Protein AF-A0A6N8UY18-F1 (afdb_monomer)

pLDDT: mean 70.01, std 21.35, range [33.84, 92.75]

Structure (mmCIF, N/CA/C/O backbone):
data_AF-A0A6N8UY18-F1
#
_entry.id   AF-A0A6N8UY18-F1
#
loop_
_atom_site.group_PDB
_atom_site.id
_atom_site.type_symbol
_atom_site.label_atom_id
_atom_site.label_alt_id
_atom_site.label_comp_id
_atom_site.label_asym_id
_atom_site.label_entity_id
_atom_site.label_seq_id
_atom_site.pdbx_PDB_ins_code
_atom_site.Cartn_x
_atom_site.Cartn_y
_atom_site.Cartn_z
_atom_site.occupancy
_atom_site.B_iso_or_equiv
_atom_site.auth_seq_id
_atom_site.auth_comp_id
_atom_site.auth_asym_id
_atom_site.auth_atom_id
_atom_site.pdbx_PDB_model_num
ATOM 1 N N . MET A 1 1 ? 55.815 10.291 -84.482 1.00 40.25 1 MET A N 1
ATOM 2 C CA . MET A 1 1 ? 55.968 9.717 -83.125 1.00 40.25 1 MET A CA 1
ATOM 3 C C . MET A 1 1 ? 55.122 10.526 -82.150 1.00 40.25 1 MET A C 1
ATOM 5 O O . MET A 1 1 ? 54.886 11.699 -82.401 1.00 40.25 1 MET A O 1
ATOM 9 N N . LYS A 1 2 ? 54.547 9.838 -81.160 1.00 37.25 2 LYS A N 1
ATOM 10 C CA . LYS A 1 2 ? 53.329 10.184 -80.409 1.00 37.25 2 LYS A CA 1
ATOM 11 C C . LYS A 1 2 ? 53.466 11.443 -79.537 1.00 37.25 2 LYS A C 1
ATOM 13 O O . LYS A 1 2 ? 54.399 11.543 -78.752 1.00 37.25 2 LYS A O 1
ATOM 18 N N . TRP A 1 3 ? 52.473 12.327 -79.632 1.00 33.84 3 TRP A N 1
ATOM 19 C CA . TRP A 1 3 ? 52.152 13.343 -78.628 1.00 33.84 3 TRP A CA 1
ATOM 20 C C . TRP A 1 3 ? 51.498 12.660 -77.419 1.00 33.84 3 TRP A C 1
ATOM 22 O O . TRP A 1 3 ? 50.549 11.894 -77.592 1.00 33.84 3 TRP A O 1
ATOM 32 N N . GLN A 1 4 ? 51.976 12.936 -76.207 1.00 40.19 4 GLN A N 1
ATOM 33 C CA . GLN A 1 4 ? 51.221 12.677 -74.982 1.00 40.19 4 GLN A CA 1
ATOM 34 C C . GLN A 1 4 ? 51.176 13.945 -74.141 1.00 40.19 4 GLN A C 1
ATOM 36 O O . GLN A 1 4 ? 52.202 14.439 -73.682 1.00 40.19 4 GLN A O 1
ATOM 41 N N . ALA A 1 5 ? 49.958 14.430 -73.930 1.00 43.47 5 ALA A N 1
ATOM 42 C CA . ALA A 1 5 ? 49.617 15.376 -72.891 1.00 43.47 5 ALA A CA 1
ATOM 43 C C . ALA A 1 5 ? 48.534 14.751 -72.003 1.00 43.47 5 ALA A C 1
ATOM 45 O O . ALA A 1 5 ? 47.598 14.120 -72.495 1.00 43.47 5 ALA A O 1
ATOM 46 N N . SER A 1 6 ? 48.687 15.015 -70.707 1.00 45.38 6 SER A N 1
ATOM 47 C CA . SER A 1 6 ? 47.665 14.981 -69.660 1.00 45.38 6 SER A CA 1
ATOM 48 C C . SER A 1 6 ? 47.263 13.617 -69.095 1.00 45.38 6 SER A C 1
ATOM 50 O O . SER A 1 6 ? 46.459 12.884 -69.664 1.00 45.38 6 SER A O 1
ATOM 52 N N . ARG A 1 7 ? 47.680 13.372 -67.846 1.00 44.38 7 ARG A N 1
ATOM 53 C CA . ARG A 1 7 ? 46.814 12.731 -66.850 1.00 44.38 7 ARG A CA 1
ATOM 54 C C . ARG A 1 7 ? 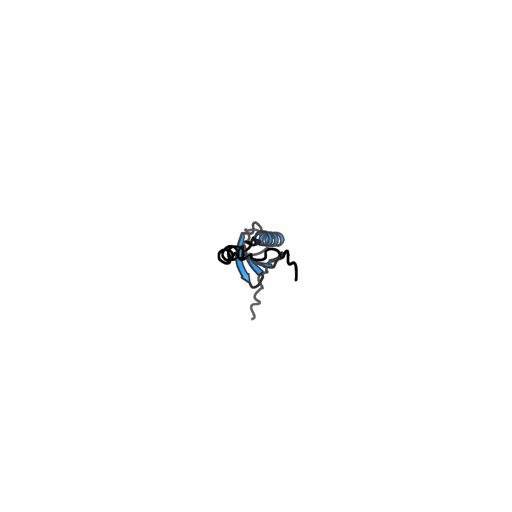47.027 13.337 -65.468 1.00 44.38 7 ARG A C 1
ATOM 56 O O . ARG A 1 7 ? 48.149 13.503 -65.001 1.00 44.38 7 ARG A O 1
ATOM 63 N N . LEU A 1 8 ? 45.888 13.712 -64.897 1.00 42.00 8 LEU A N 1
ATOM 64 C CA . LEU A 1 8 ? 45.685 14.415 -63.647 1.00 42.00 8 LEU A CA 1
ATOM 65 C C . LEU A 1 8 ? 46.149 13.610 -62.423 1.00 42.00 8 LEU A C 1
ATOM 67 O O . LEU A 1 8 ? 45.970 12.398 -62.340 1.00 42.00 8 LEU A O 1
ATOM 71 N N . LEU A 1 9 ? 46.664 14.381 -61.468 1.00 48.88 9 LEU A N 1
ATOM 72 C CA . LEU A 1 9 ? 46.757 14.192 -60.020 1.00 48.88 9 LEU A CA 1
ATOM 73 C C . LEU A 1 9 ? 45.836 13.110 -59.421 1.00 48.88 9 LEU A C 1
ATOM 75 O O . LEU A 1 9 ? 44.626 13.299 -59.333 1.00 48.88 9 LEU A O 1
ATOM 79 N N . LEU A 1 10 ? 46.435 12.052 -58.872 1.00 43.62 10 LEU A N 1
ATOM 80 C CA . LEU A 1 10 ? 45.842 11.232 -57.814 1.00 43.62 10 LEU A CA 1
ATOM 81 C C . LEU A 1 10 ? 46.944 10.882 -56.809 1.00 43.62 10 LEU A C 1
ATOM 83 O O . LEU A 1 10 ? 47.907 10.199 -57.147 1.00 43.62 10 LEU A O 1
ATOM 87 N N . GLY A 1 11 ? 46.820 11.366 -55.576 1.00 36.66 11 GLY A N 1
ATOM 88 C CA . GLY A 1 11 ? 47.833 11.120 -54.550 1.00 36.66 11 GLY A CA 1
ATOM 89 C C . GLY A 1 11 ? 47.464 11.620 -53.160 1.00 36.66 11 GLY A C 1
ATOM 90 O O . GLY A 1 11 ? 48.333 12.084 -52.433 1.00 36.66 11 GLY A O 1
ATOM 91 N N . GLY A 1 12 ? 46.184 11.556 -52.788 1.00 42.41 12 GLY A N 1
ATOM 92 C CA . GLY A 1 12 ? 45.756 11.781 -51.411 1.00 42.41 12 GLY A CA 1
ATOM 93 C C . GLY A 1 12 ? 46.156 10.602 -50.522 1.00 42.41 12 GLY A C 1
ATOM 94 O O . GLY A 1 12 ? 45.657 9.492 -50.691 1.00 42.41 12 GLY A O 1
ATOM 95 N N . ARG A 1 13 ? 47.041 10.841 -49.553 1.00 42.88 13 ARG A N 1
ATOM 96 C CA . ARG A 1 13 ? 47.256 9.961 -48.396 1.00 42.88 13 ARG A CA 1
ATOM 97 C C . ARG A 1 13 ? 47.435 10.826 -47.150 1.00 42.88 13 ARG A C 1
ATOM 99 O O . ARG A 1 13 ? 48.551 11.143 -46.759 1.00 42.88 13 ARG A O 1
ATOM 106 N N . MET A 1 14 ? 46.325 11.194 -46.514 1.00 37.59 14 MET A N 1
ATOM 107 C CA . MET A 1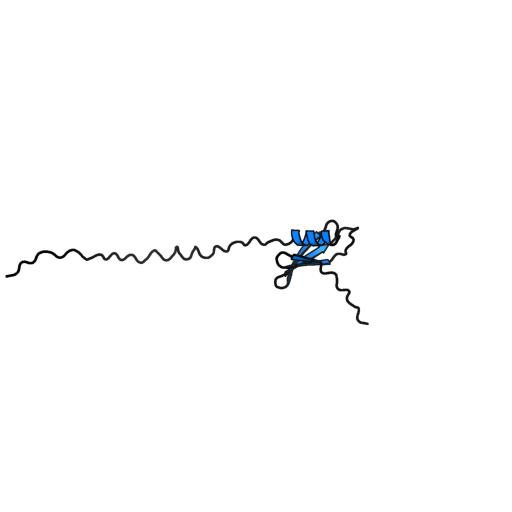 14 ? 46.332 11.596 -45.107 1.00 37.59 14 MET A CA 1
ATOM 108 C C . MET A 1 14 ? 46.005 10.363 -44.266 1.00 37.59 14 MET A C 1
ATOM 110 O O . MET A 1 14 ? 44.910 9.813 -44.339 1.00 37.59 14 MET A O 1
ATOM 114 N N . ARG A 1 15 ? 46.996 9.895 -43.501 1.00 51.34 15 ARG A N 1
ATOM 115 C CA . ARG A 1 15 ? 46.803 8.958 -42.392 1.00 51.34 15 ARG A CA 1
ATOM 116 C C . ARG A 1 15 ? 46.344 9.767 -41.181 1.00 51.34 15 ARG A C 1
ATOM 118 O O . ARG A 1 15 ? 47.160 10.444 -40.569 1.00 51.34 15 ARG A O 1
ATOM 125 N N . THR A 1 16 ? 45.075 9.655 -40.814 1.00 46.94 16 THR A N 1
ATOM 126 C CA . THR A 1 16 ? 44.542 10.146 -39.535 1.00 46.94 16 THR A CA 1
ATOM 127 C C . THR A 1 16 ? 43.570 9.116 -38.962 1.00 46.94 16 THR A C 1
ATOM 129 O O . THR A 1 16 ? 42.362 9.306 -38.937 1.00 46.94 16 THR A O 1
ATOM 132 N N . HIS A 1 17 ? 44.099 7.992 -38.479 1.00 40.56 17 HIS A N 1
ATOM 133 C CA . HIS A 1 17 ? 43.340 7.066 -37.636 1.00 40.56 17 HIS A CA 1
ATOM 134 C C . HIS A 1 17 ? 44.019 7.004 -36.270 1.00 40.56 17 HIS A C 1
ATOM 136 O O . HIS A 1 17 ? 45.015 6.309 -36.105 1.00 40.56 17 HIS A O 1
ATOM 142 N N . GLY A 1 18 ? 43.514 7.784 -35.311 1.00 42.84 18 GLY A N 1
ATOM 143 C CA . GLY A 1 18 ? 44.061 7.786 -33.950 1.00 42.84 18 GLY A CA 1
ATOM 144 C C . GLY A 1 18 ? 43.287 8.559 -32.878 1.00 42.84 18 GLY A C 1
ATOM 145 O O . GLY A 1 18 ? 43.708 8.517 -31.731 1.00 42.84 18 GLY A O 1
ATOM 146 N N . VAL A 1 19 ? 42.181 9.256 -33.186 1.00 48.91 19 VAL A N 1
ATOM 147 C CA . VAL A 1 19 ? 41.498 10.125 -32.189 1.00 48.91 19 VAL A CA 1
ATOM 148 C C . VAL A 1 19 ? 39.964 10.024 -32.229 1.00 48.91 19 VAL A C 1
ATOM 150 O O . VAL A 1 19 ? 39.259 10.945 -31.838 1.00 48.91 19 VAL A O 1
ATOM 153 N N . LEU A 1 20 ? 39.406 8.912 -32.713 1.00 43.38 20 LEU A N 1
ATOM 154 C CA . LEU A 1 20 ? 37.944 8.758 -32.849 1.00 43.38 20 L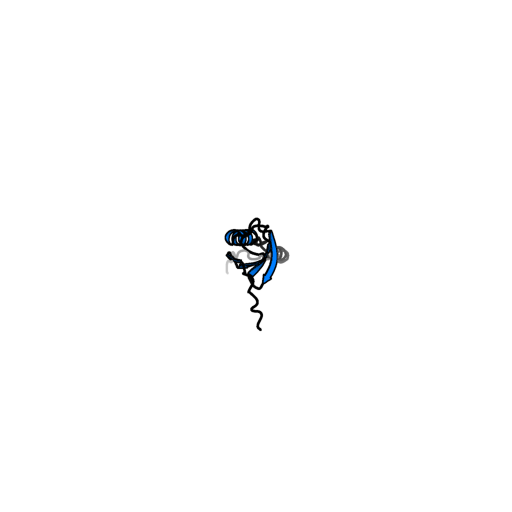EU A CA 1
ATOM 155 C C . LEU A 1 20 ? 37.317 7.718 -31.911 1.00 43.38 20 LEU A C 1
ATOM 157 O O . LEU A 1 20 ? 36.117 7.492 -31.982 1.00 43.38 20 LEU A O 1
ATOM 161 N N . SER A 1 21 ? 38.089 7.122 -30.997 1.00 48.19 21 SER A N 1
ATOM 162 C CA . SER A 1 21 ? 37.626 5.955 -30.228 1.00 48.19 21 SER A CA 1
ATOM 163 C C . SER A 1 21 ? 37.395 6.187 -28.730 1.00 48.19 21 SER A C 1
ATOM 165 O O . SER A 1 21 ? 37.228 5.212 -28.005 1.00 48.19 21 SER A O 1
ATOM 167 N N . LEU A 1 22 ? 37.377 7.439 -28.250 1.00 44.22 22 LEU A N 1
ATOM 168 C CA . LEU A 1 22 ? 37.104 7.731 -26.829 1.00 44.22 22 LEU A CA 1
ATOM 169 C C . LEU A 1 22 ? 35.742 8.403 -26.582 1.00 44.22 22 LEU A C 1
ATOM 171 O O . LEU A 1 22 ? 35.159 8.232 -25.519 1.00 44.22 22 LEU A O 1
ATOM 175 N N . HIS A 1 23 ? 35.181 9.100 -27.575 1.00 47.28 23 HIS A N 1
ATOM 176 C CA . HIS A 1 23 ? 33.909 9.821 -27.415 1.00 47.28 23 HIS A CA 1
ATOM 177 C C . HIS A 1 23 ? 32.664 8.931 -27.546 1.00 47.28 23 HIS A C 1
ATOM 179 O O . HIS A 1 23 ? 31.592 9.312 -27.092 1.00 47.28 23 HIS A O 1
ATOM 185 N N . VAL A 1 24 ? 32.794 7.739 -28.138 1.00 49.75 24 VAL A N 1
ATOM 186 C CA . VAL A 1 24 ? 31.654 6.827 -28.350 1.00 49.75 24 VAL A CA 1
ATOM 187 C C . VAL A 1 24 ? 31.360 5.975 -27.107 1.00 49.75 24 VAL A C 1
ATOM 189 O O . VAL A 1 24 ? 30.236 5.525 -26.922 1.00 49.75 24 VAL A O 1
ATOM 192 N N . VAL A 1 25 ? 32.332 5.795 -26.206 1.00 51.53 25 VAL A N 1
ATOM 193 C CA . VAL A 1 25 ? 32.166 4.936 -25.017 1.00 51.53 25 VAL A CA 1
ATOM 194 C C . VAL A 1 25 ? 31.427 5.655 -23.878 1.00 51.53 25 VAL A C 1
ATOM 196 O O . VAL A 1 25 ? 30.751 5.007 -23.086 1.00 51.53 25 VAL A O 1
ATOM 199 N N . LEU A 1 26 ? 31.476 6.991 -23.811 1.00 49.75 26 LEU A N 1
ATOM 200 C CA . LEU A 1 26 ? 30.897 7.753 -22.694 1.00 49.75 26 LEU A CA 1
ATOM 201 C C . LEU A 1 26 ? 29.369 7.964 -22.780 1.00 49.75 26 LEU A C 1
ATOM 203 O O . LEU A 1 26 ? 28.764 8.427 -21.819 1.00 49.75 26 LEU A O 1
ATOM 207 N N . LEU A 1 27 ? 28.741 7.648 -23.916 1.00 51.94 27 LEU A N 1
ATOM 208 C CA . LEU A 1 27 ? 27.336 7.984 -24.201 1.00 51.94 27 LEU A CA 1
ATOM 209 C C . LEU A 1 27 ? 26.335 6.846 -23.935 1.00 51.94 27 LEU A C 1
ATOM 211 O O . LEU A 1 27 ? 25.133 7.062 -24.045 1.00 51.94 27 LEU A O 1
ATOM 215 N N . LEU A 1 28 ? 26.798 5.645 -23.569 1.00 52.97 28 LEU A N 1
ATOM 216 C CA . LEU A 1 28 ? 25.947 4.448 -23.452 1.00 52.97 28 LEU A CA 1
ATOM 217 C C . LEU A 1 28 ? 25.513 4.090 -22.021 1.00 52.97 28 LEU A C 1
ATOM 219 O O . LEU A 1 28 ? 24.924 3.034 -21.816 1.00 52.97 28 LEU A O 1
ATOM 223 N N . ILE A 1 29 ? 25.755 4.956 -21.033 1.00 56.09 29 ILE A N 1
ATOM 224 C CA . ILE A 1 29 ? 25.330 4.720 -19.640 1.00 56.09 29 ILE A CA 1
ATOM 225 C C . ILE A 1 29 ? 24.494 5.887 -19.104 1.00 56.09 29 ILE A C 1
ATOM 227 O O . ILE A 1 29 ? 24.576 6.253 -17.937 1.00 56.09 29 ILE A O 1
ATOM 231 N N . ALA A 1 30 ? 23.662 6.491 -19.951 1.00 53.38 30 ALA A N 1
ATOM 232 C CA . ALA A 1 30 ? 22.518 7.243 -19.453 1.00 53.38 30 ALA A CA 1
ATOM 233 C C . ALA A 1 30 ? 21.429 6.224 -19.095 1.00 53.38 30 ALA A C 1
ATOM 235 O O . ALA A 1 30 ? 20.520 5.974 -19.882 1.00 53.38 30 ALA A O 1
ATOM 236 N N . VAL A 1 31 ? 21.561 5.573 -17.934 1.00 63.84 31 VAL A N 1
ATOM 237 C CA . VAL A 1 31 ? 20.436 4.841 -17.341 1.00 63.84 31 VAL A CA 1
ATOM 238 C C . VAL A 1 31 ? 19.357 5.898 -17.114 1.00 63.84 31 VAL A C 1
ATOM 240 O O . VAL A 1 31 ? 19.613 6.831 -16.346 1.00 63.84 31 VAL A O 1
ATOM 243 N N . PRO A 1 32 ? 18.191 5.842 -17.788 1.00 49.78 32 PRO A N 1
ATOM 244 C CA . PRO A 1 32 ? 17.100 6.703 -17.386 1.00 49.78 32 PRO A CA 1
ATOM 245 C C . PRO A 1 32 ? 16.819 6.316 -15.940 1.00 49.78 32 PRO A C 1
ATOM 247 O O . PRO A 1 32 ? 16.534 5.153 -15.655 1.00 49.78 32 PRO A O 1
ATOM 250 N N . ALA A 1 33 ? 16.977 7.266 -15.018 1.00 51.53 33 ALA A N 1
ATOM 251 C CA . ALA A 1 33 ? 16.400 7.146 -13.696 1.00 51.53 33 ALA A CA 1
ATOM 252 C C . ALA A 1 33 ? 14.894 7.036 -13.933 1.00 51.53 33 ALA A C 1
ATOM 254 O O . ALA A 1 33 ? 14.197 8.041 -14.063 1.00 51.53 33 ALA A O 1
ATOM 255 N N . THR A 1 34 ? 14.415 5.809 -14.136 1.00 52.41 34 THR A N 1
ATOM 256 C CA . THR A 1 34 ? 13.000 5.494 -14.148 1.00 52.41 34 THR A CA 1
ATOM 257 C C . THR A 1 34 ? 12.513 6.017 -12.820 1.00 52.41 34 THR A C 1
ATOM 259 O O . THR A 1 34 ? 12.941 5.510 -11.781 1.00 52.41 34 THR A O 1
ATOM 262 N N . ALA A 1 35 ? 11.724 7.089 -12.857 1.00 51.44 35 ALA A N 1
ATOM 263 C CA . ALA A 1 35 ? 10.966 7.528 -11.707 1.00 51.44 35 ALA A CA 1
ATOM 264 C C . ALA A 1 35 ? 10.314 6.262 -11.154 1.00 51.44 35 ALA A C 1
ATOM 266 O O . ALA A 1 35 ? 9.496 5.647 -11.841 1.00 51.44 35 ALA A O 1
ATOM 267 N N . MET A 1 36 ? 10.791 5.782 -10.000 1.00 52.72 36 MET A N 1
ATOM 268 C CA . MET A 1 36 ? 10.118 4.700 -9.302 1.00 52.72 36 MET A CA 1
ATOM 269 C C . MET A 1 36 ? 8.726 5.253 -9.070 1.00 52.72 36 MET A C 1
ATOM 271 O O . MET A 1 36 ? 8.579 6.245 -8.359 1.00 52.72 36 MET A O 1
ATOM 275 N N . ILE A 1 37 ? 7.737 4.700 -9.768 1.00 58.25 37 ILE A N 1
ATOM 276 C CA . ILE A 1 37 ? 6.345 5.006 -9.491 1.00 58.25 37 ILE A CA 1
ATOM 277 C C . ILE A 1 37 ? 6.171 4.554 -8.049 1.00 58.25 37 ILE A C 1
ATOM 279 O O . ILE A 1 37 ? 6.210 3.364 -7.742 1.00 58.25 37 ILE A O 1
ATOM 283 N N . GLU A 1 38 ? 6.146 5.507 -7.126 1.00 64.56 38 GLU A N 1
ATOM 284 C CA . GLU A 1 38 ? 5.864 5.182 -5.746 1.00 64.56 38 GLU A CA 1
ATOM 285 C C . GLU A 1 38 ? 4.396 4.777 -5.723 1.00 64.56 38 GLU A C 1
ATOM 287 O O . GLU A 1 38 ? 3.519 5.617 -5.872 1.00 64.56 38 GLU A O 1
ATOM 292 N N . HIS A 1 39 ? 4.114 3.486 -5.554 1.00 77.56 39 HIS A N 1
ATOM 293 C CA . HIS A 1 39 ? 2.744 2.981 -5.415 1.00 77.56 39 HIS A CA 1
ATOM 294 C C . HIS A 1 39 ? 2.139 3.324 -4.038 1.00 77.56 39 HIS A C 1
ATOM 296 O O . HIS A 1 39 ? 1.053 2.864 -3.707 1.00 77.56 39 HIS A O 1
ATOM 302 N N . GLY A 1 40 ? 2.822 4.144 -3.229 1.00 82.19 40 GLY A N 1
ATOM 303 C CA . GLY A 1 40 ? 2.372 4.579 -1.905 1.00 82.19 40 GLY A CA 1
ATOM 304 C C . GLY A 1 40 ? 1.027 5.318 -1.921 1.00 82.19 40 GLY A C 1
ATOM 305 O O . GLY A 1 40 ? 0.154 4.951 -1.137 1.00 82.19 40 GLY A O 1
ATOM 306 N N . PRO A 1 41 ? 0.797 6.299 -2.818 1.00 87.62 41 PRO A N 1
ATOM 307 C CA . PRO A 1 41 ? -0.498 6.964 -2.945 1.00 87.62 41 PRO A CA 1
ATOM 308 C C . PRO A 1 41 ? -1.619 5.998 -3.344 1.00 87.62 41 PRO A C 1
ATOM 310 O O . PRO A 1 41 ? -2.675 6.025 -2.725 1.00 87.62 41 PRO A O 1
ATOM 313 N N . LEU A 1 42 ? -1.362 5.088 -4.292 1.00 89.56 42 LEU A N 1
ATOM 314 C CA . LEU A 1 42 ? -2.332 4.069 -4.720 1.00 89.56 42 LEU A CA 1
ATOM 315 C C . LEU A 1 42 ? -2.665 3.086 -3.588 1.00 89.56 42 LEU A C 1
ATOM 317 O O . LEU A 1 42 ? -3.824 2.744 -3.370 1.00 89.56 42 LEU A O 1
ATOM 321 N N . ALA A 1 43 ? -1.659 2.655 -2.822 1.00 89.94 43 ALA A N 1
ATOM 322 C CA . ALA A 1 43 ? -1.866 1.815 -1.646 1.00 89.94 43 ALA A CA 1
ATOM 323 C C . ALA A 1 43 ? -2.701 2.542 -0.580 1.00 89.94 43 ALA A C 1
ATOM 325 O O . ALA A 1 43 ? -3.574 1.946 0.048 1.00 89.94 43 ALA A O 1
ATOM 326 N N . ARG A 1 44 ? -2.473 3.847 -0.405 1.00 90.38 44 ARG A N 1
ATOM 327 C CA . ARG A 1 44 ? -3.247 4.684 0.513 1.00 90.38 44 ARG A CA 1
ATOM 328 C C . ARG A 1 44 ? -4.700 4.829 0.066 1.00 90.38 44 ARG A C 1
ATOM 330 O O . ARG A 1 44 ? -5.593 4.733 0.900 1.00 90.38 44 ARG A O 1
ATOM 337 N N . GLU A 1 45 ? -4.944 5.035 -1.223 1.00 91.31 45 GLU A N 1
ATOM 338 C CA . GLU A 1 45 ? -6.297 5.090 -1.788 1.00 91.31 45 GLU A CA 1
ATOM 339 C C . GLU A 1 45 ? -7.038 3.770 -1.567 1.00 91.31 45 GLU A C 1
ATOM 341 O O . GLU A 1 45 ? -8.129 3.781 -1.004 1.00 91.31 45 GLU A O 1
ATOM 346 N N . ALA A 1 46 ? -6.400 2.634 -1.868 1.00 90.56 46 ALA A N 1
ATOM 347 C CA . ALA A 1 46 ? -6.976 1.312 -1.625 1.00 90.56 46 ALA A CA 1
ATOM 348 C C . ALA A 1 46 ? -7.331 1.081 -0.140 1.00 90.56 46 ALA A C 1
ATOM 350 O O . ALA A 1 46 ? -8.360 0.480 0.171 1.00 90.56 46 ALA A O 1
ATOM 351 N N . ALA A 1 47 ? -6.508 1.581 0.789 1.00 90.44 47 ALA A N 1
ATOM 352 C CA . ALA A 1 47 ? -6.796 1.532 2.222 1.00 90.44 47 ALA A CA 1
ATOM 353 C C . ALA A 1 47 ? -8.034 2.364 2.602 1.00 90.44 47 ALA A C 1
ATOM 355 O O . ALA A 1 47 ? -8.895 1.898 3.350 1.00 90.44 47 ALA A O 1
ATOM 356 N N . ILE A 1 48 ? -8.139 3.590 2.079 1.00 91.38 48 ILE A N 1
ATOM 357 C CA . ILE A 1 48 ? -9.274 4.488 2.340 1.00 91.38 48 ILE A CA 1
ATOM 358 C C . ILE A 1 48 ? -10.562 3.895 1.766 1.00 91.38 48 ILE A C 1
ATOM 360 O O . ILE A 1 48 ? -11.577 3.864 2.458 1.00 91.38 48 ILE A O 1
ATOM 364 N N . GLU A 1 49 ? -10.518 3.376 0.538 1.00 90.88 49 GLU A N 1
ATOM 365 C CA . GLU A 1 49 ? -11.655 2.708 -0.105 1.00 90.88 49 GLU A CA 1
ATOM 366 C C . GLU A 1 49 ? -12.116 1.473 0.672 1.00 90.88 49 GLU A C 1
ATOM 368 O O . GLU A 1 49 ? -13.313 1.194 0.748 1.00 90.88 49 GLU A O 1
ATOM 373 N N . ALA A 1 50 ? -11.180 0.757 1.301 1.00 88.19 50 ALA A N 1
ATOM 374 C CA . ALA A 1 50 ? -11.503 -0.352 2.186 1.00 88.19 50 ALA A CA 1
ATOM 375 C C . ALA A 1 50 ? -12.161 0.101 3.504 1.00 88.19 50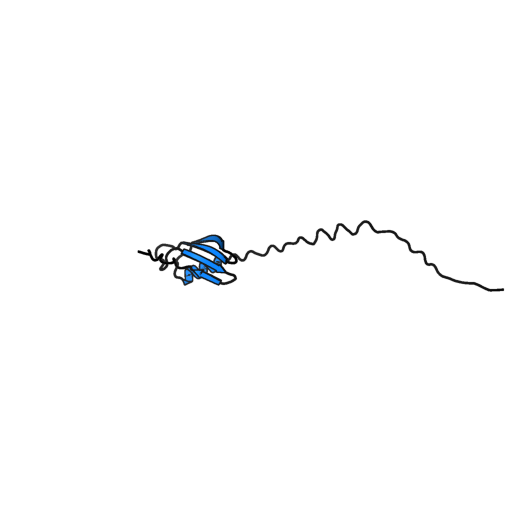 ALA A C 1
ATOM 377 O O . ALA A 1 50 ? -12.819 -0.712 4.146 1.00 88.19 50 ALA A O 1
ATOM 378 N N . GLY A 1 51 ? -12.033 1.374 3.894 1.00 88.75 51 GLY A N 1
ATOM 379 C CA . GLY A 1 51 ? -12.620 1.939 5.112 1.00 88.75 51 GLY A CA 1
ATOM 380 C C . GLY A 1 51 ? -11.619 2.198 6.243 1.00 88.75 51 GLY A C 1
ATOM 381 O O . GLY A 1 51 ? -12.023 2.239 7.412 1.00 88.75 51 GLY A O 1
ATOM 382 N N . CYS A 1 52 ? -10.331 2.336 5.907 1.00 89.88 52 CYS A N 1
ATOM 383 C CA . CYS A 1 52 ? -9.264 2.746 6.820 1.00 89.88 52 CYS A CA 1
ATOM 384 C C . CYS A 1 52 ? -9.257 4.272 6.986 1.00 89.88 52 CYS A C 1
ATOM 386 O O . CYS A 1 52 ? -9.199 5.017 6.003 1.00 89.88 52 CYS A O 1
ATOM 388 N N . VAL A 1 53 ? -9.298 4.746 8.228 1.00 90.81 53 VAL A N 1
ATOM 389 C CA . VAL A 1 53 ? -9.177 6.165 8.573 1.00 90.81 53 VAL A CA 1
ATOM 390 C C . VAL A 1 53 ? -7.705 6.480 8.806 1.00 90.81 53 VAL A C 1
ATOM 392 O O . VAL A 1 53 ? -7.029 5.760 9.534 1.00 90.81 53 VAL A O 1
ATOM 395 N N . GLU A 1 54 ? -7.221 7.549 8.169 1.00 89.88 54 GLU A N 1
ATOM 396 C CA . GLU A 1 54 ? -5.823 7.998 8.252 1.00 89.88 54 GLU A CA 1
ATOM 397 C C . GLU A 1 54 ? -4.793 6.858 8.082 1.00 89.88 54 GLU A C 1
ATOM 399 O O . GLU A 1 54 ? -3.966 6.646 8.965 1.00 89.88 54 GLU A O 1
ATOM 404 N N . PRO A 1 55 ? -4.818 6.120 6.952 1.00 90.50 55 PRO A N 1
ATOM 405 C CA . PRO A 1 55 ? -3.889 5.015 6.734 1.00 90.50 55 PRO A CA 1
ATOM 406 C C . PRO A 1 55 ? -2.430 5.471 6.774 1.00 90.50 55 PRO A C 1
ATOM 408 O O . PRO A 1 55 ? -2.015 6.312 5.965 1.00 90.50 55 PRO A O 1
ATOM 411 N N . ASP A 1 56 ? -1.657 4.845 7.660 1.00 92.38 56 ASP A N 1
ATOM 412 C CA . ASP A 1 56 ? -0.198 4.840 7.634 1.00 92.38 56 ASP A CA 1
ATOM 413 C C . ASP A 1 56 ? 0.271 3.665 6.774 1.00 92.38 56 ASP A C 1
ATOM 415 O O . ASP A 1 56 ? 0.017 2.498 7.082 1.00 92.38 56 ASP A O 1
ATOM 419 N N .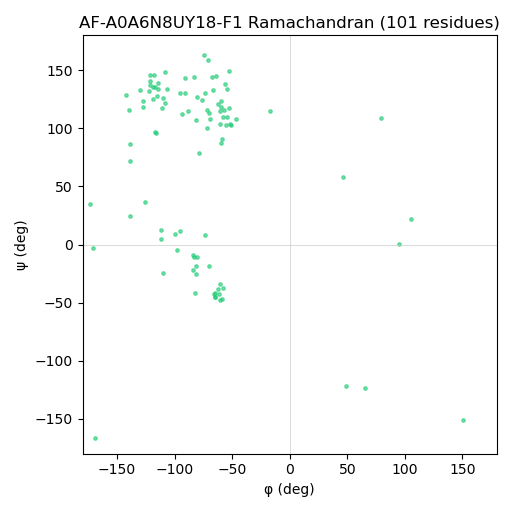 ILE A 1 57 ? 0.921 3.985 5.658 1.00 91.69 57 ILE A N 1
ATOM 420 C CA . ILE A 1 57 ? 1.378 3.007 4.675 1.00 91.69 57 ILE A CA 1
ATOM 421 C C . ILE A 1 57 ? 2.902 2.962 4.706 1.00 91.69 57 ILE A C 1
ATOM 423 O O . ILE A 1 57 ? 3.564 3.938 4.353 1.00 91.69 57 ILE A O 1
ATOM 427 N N . GLN A 1 58 ? 3.469 1.809 5.057 1.00 91.56 58 GLN A N 1
ATOM 428 C CA . GLN A 1 58 ? 4.919 1.598 5.046 1.00 91.56 58 GLN A CA 1
ATOM 429 C C . GLN A 1 58 ? 5.293 0.509 4.052 1.00 91.56 58 GLN A C 1
ATOM 431 O O . GLN A 1 58 ? 4.663 -0.541 3.973 1.00 91.56 58 GLN A O 1
ATOM 436 N N . ARG A 1 59 ? 6.333 0.750 3.256 1.00 91.56 59 ARG A N 1
ATOM 437 C CA . ARG A 1 59 ? 6.788 -0.226 2.265 1.00 91.56 59 ARG A CA 1
ATOM 438 C C . ARG A 1 59 ? 7.550 -1.358 2.952 1.00 91.56 59 ARG A C 1
ATOM 440 O O . ARG A 1 59 ? 8.568 -1.111 3.589 1.00 91.56 59 ARG A O 1
ATOM 447 N N . LEU A 1 60 ? 7.108 -2.595 2.736 1.00 90.94 60 LEU A N 1
ATOM 448 C CA . LEU A 1 60 ? 7.822 -3.802 3.165 1.00 90.94 60 LEU A CA 1
ATOM 449 C C . LEU A 1 60 ? 8.916 -4.197 2.174 1.00 90.94 60 LEU A C 1
ATOM 451 O O . LEU A 1 60 ? 10.007 -4.595 2.569 1.00 90.94 60 LEU A O 1
ATOM 455 N N . GLY A 1 61 ? 8.625 -4.104 0.876 1.00 89.38 61 GLY A N 1
ATOM 456 C CA . GLY A 1 61 ? 9.536 -4.561 -0.167 1.00 89.38 61 GLY A CA 1
ATOM 457 C C . GLY A 1 61 ? 8.789 -5.030 -1.404 1.00 89.38 61 GLY A C 1
ATOM 458 O O . GLY A 1 61 ? 7.702 -4.534 -1.694 1.00 89.38 61 GLY A O 1
ATOM 459 N N . ASN A 1 62 ? 9.384 -5.973 -2.133 1.00 90.06 62 ASN A N 1
ATOM 460 C CA . ASN A 1 62 ? 8.811 -6.529 -3.354 1.00 90.06 62 ASN A CA 1
ATOM 461 C C . ASN A 1 62 ? 8.638 -8.048 -3.219 1.00 90.06 62 ASN A C 1
ATOM 463 O O . ASN A 1 62 ? 9.554 -8.736 -2.772 1.00 90.06 62 ASN A O 1
ATOM 467 N N . GLU A 1 63 ? 7.499 -8.565 -3.671 1.00 88.50 63 GLU A N 1
ATOM 468 C CA . GLU A 1 63 ? 7.219 -9.993 -3.830 1.00 88.50 63 GLU A CA 1
ATOM 469 C C . GLU A 1 63 ? 7.008 -10.297 -5.318 1.00 88.50 63 GLU A C 1
ATOM 471 O O . GLU A 1 63 ? 5.930 -10.100 -5.885 1.00 88.50 63 GLU A O 1
ATOM 476 N N . GLY A 1 64 ? 8.076 -10.741 -5.983 1.00 87.88 64 GLY A N 1
ATOM 477 C CA . GLY A 1 64 ? 8.089 -10.869 -7.440 1.00 87.88 64 GLY A CA 1
ATOM 478 C C . GLY A 1 64 ? 7.968 -9.498 -8.112 1.00 87.88 64 GLY A C 1
ATOM 479 O O . GLY A 1 64 ? 8.785 -8.614 -7.860 1.00 87.88 64 GLY A O 1
ATOM 480 N N . ALA A 1 65 ? 6.956 -9.333 -8.966 1.00 85.69 65 ALA A N 1
ATOM 481 C CA . ALA A 1 65 ? 6.649 -8.064 -9.631 1.00 85.69 65 ALA A CA 1
ATOM 482 C C . ALA A 1 65 ? 5.806 -7.105 -8.769 1.00 85.69 65 ALA A C 1
ATOM 484 O O . ALA A 1 65 ? 5.654 -5.940 -9.131 1.00 85.69 65 ALA A O 1
ATOM 485 N N . ALA A 1 66 ? 5.266 -7.577 -7.641 1.00 89.00 66 ALA A N 1
ATOM 486 C CA . ALA A 1 66 ? 4.404 -6.776 -6.787 1.00 89.00 66 ALA A CA 1
ATOM 487 C C . ALA A 1 66 ? 5.204 -6.034 -5.711 1.00 89.00 66 ALA A C 1
ATOM 489 O O . ALA A 1 66 ? 6.151 -6.577 -5.140 1.00 89.00 66 ALA A O 1
ATOM 490 N N . ILE A 1 67 ? 4.791 -4.810 -5.392 1.00 90.56 67 ILE A N 1
ATOM 491 C CA . ILE A 1 67 ? 5.277 -4.049 -4.242 1.00 90.56 67 ILE A CA 1
ATOM 492 C C . ILE A 1 67 ? 4.317 -4.263 -3.080 1.00 90.56 67 ILE A C 1
ATOM 494 O O . ILE A 1 67 ? 3.104 -4.126 -3.221 1.00 90.56 67 ILE A O 1
ATOM 498 N N . VAL A 1 68 ? 4.870 -4.596 -1.923 1.00 92.38 68 VAL A N 1
ATOM 499 C CA . VAL A 1 68 ? 4.114 -4.880 -0.709 1.00 92.38 68 VAL A CA 1
ATOM 500 C C . VAL A 1 68 ? 4.267 -3.723 0.265 1.00 92.38 68 VAL A C 1
ATOM 502 O O . VAL A 1 68 ? 5.382 -3.272 0.553 1.00 92.38 68 VAL A O 1
ATOM 505 N N . TYR A 1 69 ? 3.140 -3.304 0.826 1.00 92.38 69 TYR A N 1
ATOM 506 C CA . TYR A 1 69 ? 3.047 -2.323 1.893 1.00 92.38 69 TYR A CA 1
ATOM 507 C C . TYR A 1 69 ? 2.343 -2.923 3.116 1.00 92.38 69 TYR A C 1
ATOM 509 O O . TYR A 1 69 ? 1.434 -3.741 2.978 1.00 92.38 69 TYR A O 1
ATOM 517 N N . THR A 1 70 ? 2.746 -2.522 4.318 1.00 92.38 70 THR A N 1
ATOM 518 C CA . THR A 1 70 ? 1.896 -2.616 5.510 1.00 92.38 70 THR A CA 1
ATOM 519 C C . THR A 1 70 ? 0.973 -1.413 5.566 1.00 92.38 70 THR A C 1
ATOM 521 O O . THR A 1 70 ? 1.380 -0.302 5.228 1.00 92.38 70 THR A O 1
ATOM 524 N N . MET A 1 71 ? -0.243 -1.645 6.038 1.00 92.12 71 MET A N 1
ATOM 525 C CA . MET A 1 71 ? -1.242 -0.630 6.327 1.00 92.12 71 MET A CA 1
ATOM 526 C C . MET A 1 71 ? -1.583 -0.695 7.810 1.00 92.12 71 MET A C 1
ATOM 528 O O . MET A 1 71 ? -2.006 -1.748 8.289 1.00 92.12 71 MET A O 1
ATOM 532 N N . THR A 1 72 ? -1.446 0.437 8.490 1.00 91.88 72 THR A N 1
ATOM 533 C CA . THR A 1 72 ? -1.938 0.646 9.854 1.00 91.88 72 THR A CA 1
ATOM 534 C C . THR A 1 72 ? -3.042 1.695 9.813 1.00 91.88 72 THR A C 1
ATOM 536 O O . THR A 1 72 ? -2.889 2.726 9.156 1.00 91.88 72 THR A O 1
ATOM 539 N N . CYS A 1 73 ? -4.152 1.436 10.489 1.00 89.81 73 CYS A N 1
ATOM 540 C CA . CYS A 1 73 ? -5.323 2.299 10.511 1.00 89.81 73 CYS A CA 1
ATOM 541 C C . CYS A 1 73 ? -5.483 2.991 11.866 1.00 89.81 73 CYS A C 1
ATOM 543 O O . CYS A 1 73 ? -5.152 2.429 12.908 1.00 89.81 73 CYS A O 1
ATOM 545 N N . ALA A 1 74 ? -6.032 4.208 11.871 1.00 89.69 74 ALA A N 1
ATOM 546 C CA . ALA A 1 74 ? -6.374 4.892 13.113 1.00 89.69 74 ALA A CA 1
ATOM 547 C C . ALA A 1 74 ? -7.584 4.243 13.813 1.00 89.69 74 ALA A C 1
ATOM 549 O O . ALA A 1 74 ? -8.423 3.585 13.178 1.00 89.69 74 ALA A O 1
ATOM 550 N N . ASP A 1 75 ? -7.705 4.484 15.123 1.00 82.19 75 ASP A N 1
ATOM 551 C CA . ASP A 1 75 ? -8.848 4.056 15.931 1.00 82.19 75 ASP A CA 1
ATOM 552 C C . ASP A 1 75 ? -10.175 4.556 15.330 1.00 82.19 75 ASP A C 1
ATOM 554 O O . ASP A 1 75 ? -10.318 5.721 14.959 1.00 82.19 75 ASP A O 1
ATOM 558 N N . GLY A 1 76 ? -11.167 3.665 15.239 1.00 79.06 76 GLY A N 1
ATOM 559 C CA . GLY A 1 76 ? -12.459 3.947 14.596 1.00 79.06 76 GLY A CA 1
ATOM 560 C C . GLY A 1 76 ? -12.554 3.518 13.128 1.00 79.06 76 GLY A C 1
ATOM 561 O O . GLY A 1 76 ? -13.611 3.677 12.516 1.00 79.06 76 GLY A O 1
ATOM 562 N N . SER A 1 77 ? -11.493 2.928 12.574 1.00 86.56 77 SER A N 1
ATOM 563 C CA . SER A 1 77 ? -11.525 2.299 11.252 1.00 86.56 77 SER A CA 1
ATOM 564 C C . SER A 1 77 ? -12.410 1.053 11.226 1.00 86.56 77 SER A C 1
ATOM 566 O O . SER A 1 77 ? -12.477 0.282 12.183 1.00 86.56 77 SER A O 1
ATOM 568 N N . SER A 1 78 ? -13.091 0.842 10.099 1.00 84.88 78 SER A N 1
ATOM 569 C CA . SER A 1 78 ? -13.964 -0.328 9.894 1.00 84.88 78 SER A CA 1
ATOM 570 C C . SER A 1 78 ? -13.210 -1.576 9.420 1.00 84.88 78 SER A C 1
ATOM 572 O O . SER A 1 78 ? -13.774 -2.671 9.376 1.00 84.88 78 SER A O 1
ATOM 574 N N . VAL A 1 79 ? -11.929 -1.408 9.086 1.00 85.62 79 VAL A N 1
ATOM 575 C CA . VAL A 1 79 ? -11.011 -2.464 8.663 1.00 85.62 79 VAL A CA 1
ATOM 576 C C . VAL A 1 79 ? -9.845 -2.579 9.638 1.00 85.62 79 VAL A C 1
ATOM 578 O O . VAL A 1 79 ? -9.411 -1.563 10.183 1.00 85.62 79 VAL A O 1
ATOM 581 N N . PRO A 1 80 ? -9.339 -3.801 9.864 1.00 86.00 80 PRO A N 1
ATOM 582 C CA . PRO A 1 80 ? -8.129 -4.005 10.642 1.00 86.00 80 PRO A CA 1
ATOM 583 C C . PRO A 1 80 ? -6.887 -3.609 9.839 1.00 86.00 80 PRO A C 1
ATOM 585 O O . PRO A 1 80 ? -6.914 -3.569 8.605 1.00 86.00 80 PRO A O 1
ATOM 588 N N . ASP A 1 81 ? -5.782 -3.423 10.556 1.00 89.62 81 ASP A N 1
ATOM 589 C CA . ASP A 1 81 ? -4.443 -3.347 9.976 1.00 89.62 81 ASP A CA 1
ATOM 590 C C . ASP A 1 81 ? -4.161 -4.562 9.082 1.00 89.62 81 ASP A C 1
ATOM 592 O O . ASP A 1 81 ? -4.673 -5.669 9.301 1.00 89.62 81 ASP A O 1
ATOM 596 N N . GLY A 1 82 ? -3.338 -4.372 8.053 1.00 90.44 82 GLY A N 1
ATOM 597 C CA . GLY A 1 82 ? -3.159 -5.403 7.040 1.00 90.44 82 GLY A CA 1
ATOM 598 C C . GLY A 1 82 ? -2.007 -5.168 6.081 1.00 90.44 82 GLY A C 1
ATOM 599 O O . GLY A 1 82 ? -1.120 -4.342 6.296 1.00 90.44 82 GLY A O 1
ATOM 600 N N . ARG A 1 83 ? -2.014 -5.948 5.000 1.00 92.25 83 ARG A N 1
ATOM 601 C CA . ARG A 1 83 ? -1.024 -5.863 3.926 1.00 92.25 83 ARG A CA 1
ATOM 602 C C . ARG A 1 83 ? -1.705 -5.415 2.647 1.00 92.25 83 ARG A C 1
ATOM 604 O O . ARG A 1 83 ? -2.795 -5.874 2.330 1.00 92.25 83 ARG A O 1
ATOM 611 N N . ILE A 1 84 ? -1.055 -4.530 1.908 1.00 91.94 84 ILE A N 1
ATOM 612 C CA . ILE A 1 84 ? -1.507 -4.081 0.596 1.00 91.94 84 ILE A CA 1
ATOM 613 C C . ILE A 1 84 ? -0.479 -4.527 -0.424 1.00 91.94 84 ILE A C 1
ATOM 615 O O . ILE A 1 84 ? 0.716 -4.256 -0.286 1.00 91.94 84 ILE A O 1
ATOM 619 N N . ARG A 1 85 ? -0.958 -5.209 -1.456 1.00 92.75 85 ARG A N 1
ATOM 620 C CA . ARG A 1 85 ? -0.143 -5.663 -2.571 1.00 92.75 85 ARG A CA 1
ATOM 621 C C . ARG A 1 85 ? -0.484 -4.834 -3.797 1.00 92.75 85 ARG A C 1
ATOM 623 O O . ARG A 1 85 ? -1.634 -4.810 -4.224 1.00 92.75 85 ARG A O 1
ATOM 630 N N . CYS A 1 86 ? 0.520 -4.167 -4.347 1.00 90.31 86 CYS A N 1
ATOM 631 C CA . CYS A 1 86 ? 0.407 -3.352 -5.544 1.00 90.31 86 CYS A CA 1
ATOM 632 C C . CYS A 1 86 ? 1.145 -4.015 -6.702 1.00 90.31 86 CYS A C 1
ATOM 634 O O . CYS A 1 86 ? 2.331 -4.315 -6.590 1.00 90.31 86 CYS A O 1
ATOM 636 N N . GLU A 1 87 ? 0.463 -4.226 -7.818 1.00 89.88 87 GLU A N 1
ATOM 637 C CA . GLU A 1 87 ? 1.046 -4.734 -9.054 1.00 89.88 87 GLU A CA 1
ATOM 638 C C . GLU A 1 87 ? 0.670 -3.797 -10.196 1.00 89.88 87 GLU A C 1
ATOM 640 O O . GLU A 1 87 ? -0.513 -3.543 -10.429 1.00 89.88 87 GLU A O 1
ATOM 645 N N . LEU A 1 88 ? 1.687 -3.276 -10.894 1.00 83.50 88 LEU A N 1
ATOM 646 C CA . LEU A 1 88 ? 1.505 -2.235 -11.908 1.00 83.50 88 LEU A CA 1
ATOM 647 C C . LEU A 1 88 ? 0.634 -1.109 -11.320 1.00 83.50 88 LEU A C 1
ATOM 649 O O . LEU A 1 88 ? 0.954 -0.574 -10.268 1.00 83.50 88 LEU A O 1
ATOM 653 N N . ASP A 1 89 ? -0.503 -0.793 -11.923 1.00 83.56 89 ASP A N 1
ATOM 654 C CA . ASP A 1 89 ? -1.340 0.336 -11.511 1.00 83.56 89 ASP A CA 1
ATOM 655 C C . ASP A 1 89 ? -2.474 -0.053 -10.546 1.00 83.56 89 ASP A C 1
ATOM 657 O O . ASP A 1 89 ? -3.392 0.730 -10.321 1.00 83.56 89 ASP A O 1
ATOM 661 N N . THR A 1 90 ? -2.457 -1.271 -9.992 1.00 85.62 90 THR A N 1
ATOM 662 C CA . THR A 1 90 ? -3.537 -1.781 -9.129 1.00 85.62 90 THR A CA 1
ATOM 663 C C . THR A 1 90 ? -3.009 -2.170 -7.754 1.00 85.62 90 THR A C 1
ATOM 665 O O . THR A 1 90 ? -2.035 -2.910 -7.653 1.00 85.62 90 THR A O 1
ATOM 668 N N . CYS A 1 91 ? -3.681 -1.725 -6.692 1.00 90.50 91 CYS A N 1
ATOM 669 C CA . CYS A 1 91 ? -3.386 -2.104 -5.311 1.00 90.50 91 CYS A CA 1
ATOM 670 C C . CYS A 1 91 ? -4.588 -2.805 -4.683 1.00 90.50 91 CYS A C 1
ATOM 672 O O . CYS A 1 91 ? -5.722 -2.357 -4.831 1.00 90.50 91 CYS A O 1
ATOM 674 N N . VAL A 1 92 ? -4.342 -3.901 -3.968 1.00 90.62 92 VAL A N 1
ATOM 675 C CA . VAL A 1 92 ? -5.389 -4.687 -3.312 1.00 90.62 92 VAL A CA 1
ATOM 676 C C . VAL A 1 92 ? -5.007 -4.922 -1.858 1.00 90.62 92 VAL A C 1
ATOM 678 O O . VAL A 1 92 ? -3.880 -5.321 -1.558 1.00 90.62 92 VAL A O 1
ATOM 681 N N . LEU A 1 93 ? -5.959 -4.687 -0.953 1.00 88.94 93 LEU A N 1
ATOM 682 C CA . LEU A 1 93 ? -5.831 -5.073 0.446 1.00 88.94 93 LEU A CA 1
ATOM 683 C C . LEU A 1 93 ? -5.907 -6.600 0.553 1.00 88.94 93 LEU A C 1
ATOM 685 O O . LEU A 1 93 ? -6.955 -7.208 0.312 1.00 88.94 93 LEU A O 1
ATOM 689 N N . GLU A 1 94 ? -4.804 -7.223 0.949 1.00 87.12 94 GLU A N 1
ATOM 690 C CA . GLU A 1 94 ? -4.782 -8.624 1.336 1.00 87.12 94 GLU A CA 1
ATOM 691 C C . GLU A 1 94 ? -5.487 -8.728 2.689 1.00 87.12 94 GLU A C 1
ATOM 693 O O . GLU A 1 94 ? -4.928 -8.403 3.740 1.00 87.12 94 GLU A O 1
ATOM 698 N N . ARG A 1 95 ? -6.761 -9.143 2.672 1.00 66.00 95 ARG A N 1
ATOM 699 C CA . ARG A 1 95 ? -7.460 -9.468 3.918 1.00 66.00 95 ARG A CA 1
ATOM 700 C C . ARG A 1 95 ? -6.646 -10.530 4.653 1.00 66.00 95 ARG A C 1
ATOM 702 O O . ARG A 1 95 ? -6.195 -11.472 3.994 1.00 66.00 95 ARG A O 1
ATOM 709 N N . PRO A 1 96 ? -6.489 -10.426 5.985 1.00 55.22 96 PRO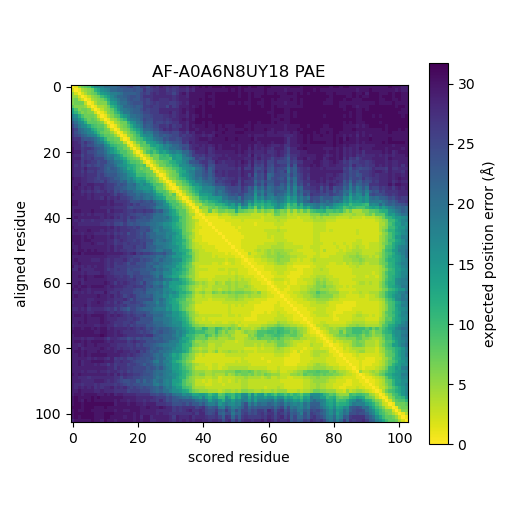 A N 1
ATOM 710 C CA . PRO A 1 96 ? -5.858 -11.489 6.744 1.00 55.22 96 PRO A CA 1
ATOM 711 C C . PRO A 1 96 ? -6.598 -12.779 6.403 1.00 55.22 96 PRO A C 1
ATOM 713 O O . PRO A 1 96 ? -7.812 -12.877 6.613 1.00 55.22 96 PRO A O 1
ATOM 716 N N . GLN A 1 97 ? -5.891 -13.748 5.811 1.00 45.38 97 GLN A N 1
ATOM 717 C CA . GLN A 1 97 ? -6.426 -15.094 5.757 1.00 45.38 97 GLN A CA 1
ATOM 718 C C . GLN A 1 97 ? -6.682 -15.456 7.207 1.00 45.38 97 GLN A C 1
ATOM 720 O O . GLN A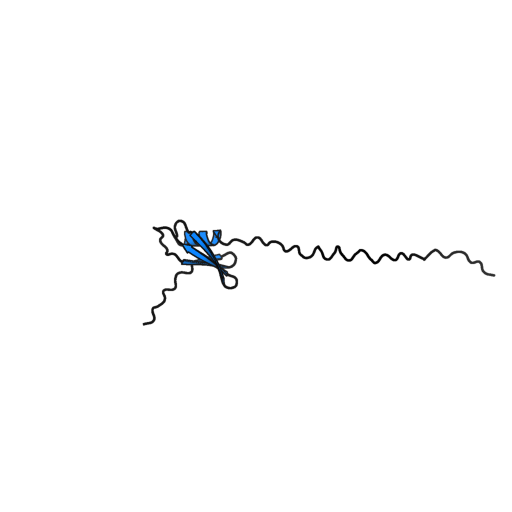 1 97 ? -5.760 -15.481 8.023 1.00 45.38 97 GLN A O 1
ATOM 725 N N . ARG A 1 98 ? -7.958 -15.656 7.541 1.00 43.62 98 ARG A N 1
ATOM 726 C CA . ARG A 1 98 ? -8.334 -16.402 8.726 1.00 43.62 98 ARG A CA 1
ATOM 727 C C . ARG A 1 98 ? -7.537 -17.689 8.580 1.00 43.62 98 ARG A C 1
ATOM 729 O O . ARG A 1 98 ? -7.858 -18.484 7.705 1.00 43.62 98 ARG A O 1
ATOM 736 N N . GLN A 1 99 ? -6.438 -17.820 9.321 1.00 42.50 99 GLN A N 1
ATOM 737 C CA . GLN A 1 99 ? -5.839 -19.121 9.531 1.00 42.50 99 GLN A CA 1
ATOM 738 C C . GLN A 1 99 ? -7.003 -19.924 10.093 1.00 42.50 99 GLN A C 1
ATOM 740 O O . GLN A 1 99 ? -7.452 -19.675 11.213 1.00 42.50 99 GLN A O 1
ATOM 745 N N . GLU A 1 100 ? -7.603 -20.764 9.251 1.00 42.00 100 GLU A N 1
ATOM 746 C CA . GLU A 1 100 ? -8.341 -21.908 9.733 1.00 42.00 100 GLU A CA 1
ATOM 747 C C . GLU A 1 100 ? -7.345 -22.586 10.662 1.00 42.00 100 GLU A C 1
ATOM 749 O O . GLU A 1 100 ? -6.318 -23.113 10.239 1.00 42.00 100 GLU A O 1
ATOM 754 N N . ALA A 1 101 ? -7.577 -22.394 11.959 1.00 43.12 101 ALA A N 1
ATOM 755 C CA . ALA A 1 101 ? -7.017 -23.234 12.983 1.00 43.12 101 ALA A CA 1
ATOM 756 C C . ALA A 1 101 ? -7.540 -24.627 12.639 1.00 43.12 101 ALA A C 1
ATOM 758 O O . ALA A 1 101 ? -8.677 -24.970 12.964 1.00 43.12 101 ALA A O 1
ATOM 759 N N . GLU A 1 102 ? -6.760 -25.350 11.841 1.00 46.50 102 GLU A N 1
ATOM 760 C CA . GLU A 1 102 ? -7.005 -26.748 11.562 1.00 46.50 102 GLU A CA 1
ATOM 761 C C . GLU A 1 102 ? -6.894 -27.468 12.909 1.00 46.50 102 GLU A C 1
ATOM 763 O O . GLU A 1 102 ? -5.927 -27.293 13.659 1.00 46.50 102 GLU A O 1
ATOM 768 N N . SER A 1 103 ? -8.009 -28.110 13.246 1.00 43.09 103 SER A N 1
ATOM 769 C CA . SER A 1 103 ? -8.337 -28.726 14.527 1.00 43.09 103 SER A CA 1
ATOM 770 C C . SER A 1 103 ? -7.514 -29.971 14.833 1.00 43.09 103 SER A C 1
ATO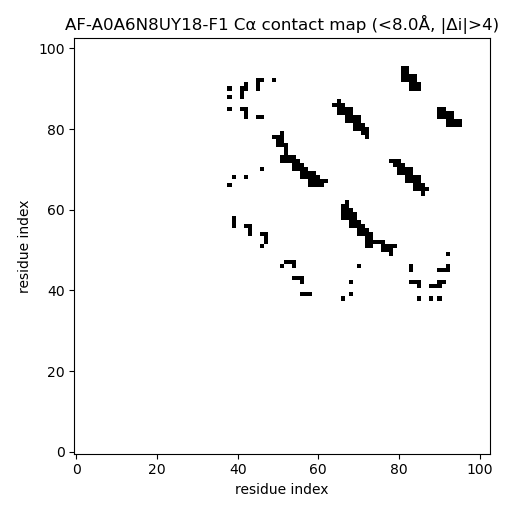M 772 O O . SER A 1 103 ? -6.981 -30.598 13.896 1.00 43.09 103 SER A O 1
#

Secondary structure (DSSP, 8-state):
-----------------SSSSSTTTTTS-----------HHHHHHHHHHHT-SS-EEEEEEEETTEEEEEEE--TT-SS-SEEEEEETTEEEEE---------

Sequence (103 aa):
MKWQASRLLLGGRMRTHGVLSLHVVLLLIAVPATAMIEHGPLAREAAIEAGCVEPDIQRLGNEGAAIVYTMTCADGSSVPDGRIRCELDTCVLERPQRQEAES

Radius of gyration: 33.74 Å; Cα contacts (8 Å, |Δi|>4): 128; chains: 1; bounding box: 70×44×99 Å

Mean predicted aligned error: 16.68 Å

Solvent-accessible surface area (backbone atoms only — not comparable to full-atom values): 6839 Å² total; per-residue (Å²): 134,86,88,84,81,89,83,81,91,82,82,90,79,83,89,84,86,88,86,79,80,68,76,71,71,75,69,78,75,76,71,75,81,67,75,76,78,71,59,63,66,53,43,43,49,42,39,43,77,66,37,27,38,79,59,48,74,45,79,73,49,68,62,84,85,25,41,32,27,40,38,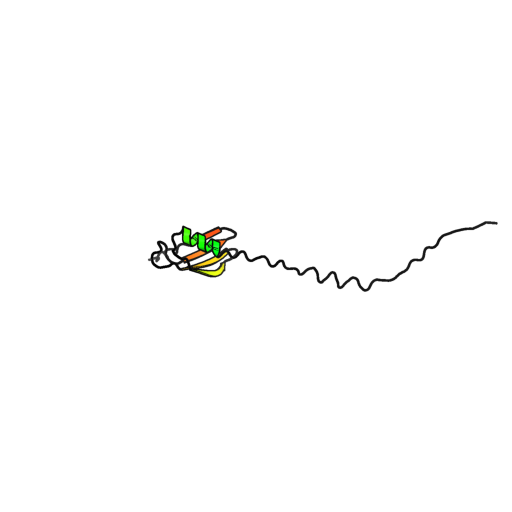42,46,40,93,89,33,81,40,78,65,42,39,31,45,30,43,87,97,45,48,44,72,49,70,78,74,75,75,74,77,80,126

Nearest PDB structures (foldseek):
  7oky-assembly1_O  TM=5.252E-01  e=3.562E+00  Homo sapiens
  1zth-assembly4_D  TM=4.297E-01  e=5.455E+00  Archaeoglobus fulgidus
  2l3t-assembly1_A  TM=2.988E-01  e=8.356E+00  Saccharomyces cerevisiae
  8uq9-assembly1_A  TM=2.910E-01  e=9.438E+00  Homo sapiens

Foldseek 3Di:
DDDDDDDDDDDDDDDDDDPDPPPVVVPPPPPPPPPPPPCQVVQVVQCVVQFAAPWDWAWPQDDVQKTKIWTCGDPPTPAHTFMWIHHDNHIHTPHPPPPPPPD